Protein AF-A0A0K0MPW2-F1 (afdb_monomer)

Structure (mmCIF, N/CA/C/O backbone):
data_AF-A0A0K0MPW2-F1
#
_entry.id   AF-A0A0K0MPW2-F1
#
loop_
_atom_site.group_PDB
_atom_site.id
_atom_site.type_symbol
_atom_site.label_atom_id
_atom_site.label_alt_id
_atom_site.label_comp_id
_atom_site.label_asym_id
_atom_site.label_entity_id
_atom_site.label_seq_id
_atom_site.pdbx_PDB_ins_code
_atom_site.Cartn_x
_atom_site.Cartn_y
_atom_site.Cartn_z
_atom_site.occupancy
_atom_site.B_iso_or_equiv
_atom_site.auth_seq_id
_atom_site.auth_comp_id
_atom_site.auth_asym_id
_atom_site.auth_atom_id
_atom_site.pdbx_PDB_model_num
ATOM 1 N N . TRP A 1 1 ? 9.322 -10.899 -11.462 1.00 88.81 1 TRP A N 1
ATOM 2 C CA . TRP A 1 1 ? 9.462 -11.236 -10.031 1.00 88.81 1 TRP A CA 1
ATOM 3 C C . TRP A 1 1 ? 8.131 -11.032 -9.319 1.00 88.81 1 TRP A C 1
ATOM 5 O O . TRP A 1 1 ? 7.246 -10.376 -9.860 1.00 88.81 1 TRP A O 1
ATOM 15 N N . THR A 1 2 ? 7.967 -11.647 -8.148 1.00 90.25 2 THR A N 1
ATOM 16 C CA . THR A 1 2 ? 6.713 -11.678 -7.374 1.00 90.25 2 THR A CA 1
ATOM 17 C C . THR A 1 2 ? 6.985 -11.346 -5.903 1.00 90.25 2 THR A C 1
ATOM 19 O O . THR A 1 2 ? 8.113 -11.019 -5.525 1.00 90.25 2 THR A O 1
ATOM 22 N N . MET A 1 3 ? 5.959 -11.455 -5.056 1.00 88.19 3 MET A N 1
ATOM 23 C CA . MET A 1 3 ? 6.044 -11.143 -3.626 1.00 88.19 3 MET A CA 1
ATOM 24 C C . MET A 1 3 ? 7.083 -11.963 -2.853 1.00 88.19 3 MET A C 1
ATOM 26 O O . MET A 1 3 ? 7.586 -11.457 -1.858 1.00 88.19 3 MET A O 1
ATOM 30 N N . GLY A 1 4 ? 7.470 -13.155 -3.324 1.00 89.31 4 GLY A N 1
ATOM 31 C CA . GLY A 1 4 ? 8.493 -13.974 -2.661 1.00 89.31 4 GLY A CA 1
ATOM 32 C C . GLY A 1 4 ? 9.875 -13.313 -2.596 1.00 89.31 4 GLY A C 1
ATOM 33 O O . GLY A 1 4 ? 10.640 -13.588 -1.680 1.00 89.31 4 GLY A O 1
ATOM 34 N N . LEU A 1 5 ? 10.180 -12.401 -3.526 1.00 90.19 5 LEU A N 1
ATOM 35 C CA . LEU A 1 5 ? 11.386 -11.574 -3.453 1.00 90.19 5 LEU A CA 1
ATOM 36 C C . LEU A 1 5 ? 11.190 -10.380 -2.508 1.00 90.19 5 LEU A C 1
ATOM 38 O O . LEU A 1 5 ? 12.080 -10.043 -1.736 1.00 90.19 5 LEU A O 1
ATOM 42 N N . ASN A 1 6 ? 10.013 -9.750 -2.562 1.00 87.88 6 ASN A N 1
ATOM 43 C CA . ASN A 1 6 ? 9.714 -8.520 -1.822 1.00 87.88 6 ASN A CA 1
ATOM 44 C C . ASN A 1 6 ? 9.578 -8.752 -0.320 1.00 87.88 6 ASN A C 1
ATOM 46 O O . ASN A 1 6 ? 9.945 -7.893 0.472 1.00 87.88 6 ASN A O 1
ATOM 50 N N . GLN A 1 7 ? 9.008 -9.893 0.068 1.00 90.00 7 GLN A N 1
ATOM 51 C CA . GLN A 1 7 ? 8.773 -10.282 1.456 1.00 90.00 7 GLN A CA 1
ATOM 52 C C . GLN A 1 7 ? 10.047 -10.887 2.060 1.00 90.00 7 GLN A C 1
ATOM 54 O O . GLN A 1 7 ? 10.060 -12.010 2.554 1.00 90.00 7 GLN A O 1
ATOM 59 N N . SER A 1 8 ? 11.137 -10.127 1.985 1.00 90.31 8 SER A N 1
ATOM 60 C CA . SER A 1 8 ? 12.458 -10.472 2.498 1.00 90.31 8 SER A CA 1
ATOM 61 C C . SER A 1 8 ? 13.099 -9.233 3.108 1.00 90.31 8 SER A C 1
ATOM 63 O O . SER A 1 8 ? 12.844 -8.110 2.671 1.00 90.31 8 SER A O 1
ATOM 65 N N . THR A 1 9 ? 13.986 -9.432 4.081 1.00 91.31 9 THR A N 1
ATOM 66 C CA . THR A 1 9 ? 14.786 -8.354 4.683 1.00 91.31 9 THR A CA 1
ATOM 67 C C . THR A 1 9 ? 15.664 -7.625 3.663 1.00 91.31 9 THR A C 1
ATOM 69 O O . THR A 1 9 ? 15.997 -6.466 3.878 1.00 91.31 9 THR A O 1
ATOM 72 N N . HIS A 1 10 ? 15.972 -8.270 2.532 1.00 92.69 10 HIS A N 1
ATOM 73 C CA . HIS A 1 10 ? 16.771 -7.717 1.432 1.00 92.69 10 HIS A CA 1
ATOM 74 C C . HIS A 1 10 ? 15.958 -7.559 0.135 1.00 92.69 10 HIS A C 1
ATOM 76 O O . HIS A 1 10 ? 16.511 -7.595 -0.964 1.00 92.69 10 HIS A O 1
ATOM 82 N N . GLY A 1 11 ? 14.628 -7.433 0.229 1.00 92.25 11 GLY A N 1
ATOM 83 C CA . GLY A 1 11 ? 13.756 -7.414 -0.951 1.00 92.25 11 GLY A CA 1
ATOM 84 C C . GLY A 1 11 ? 14.087 -6.289 -1.938 1.00 92.25 11 GLY A C 1
ATOM 85 O O . GLY A 1 11 ? 14.142 -6.525 -3.145 1.00 92.25 11 GLY A O 1
ATOM 86 N N . SER A 1 12 ? 14.384 -5.087 -1.434 1.00 92.69 12 SER A N 1
ATOM 87 C CA . SER A 1 12 ? 14.790 -3.942 -2.261 1.00 92.69 12 SER A CA 1
ATOM 88 C C . SER A 1 12 ? 16.083 -4.216 -3.030 1.00 92.69 12 SER A C 1
ATOM 90 O O . SER A 1 12 ? 16.130 -3.996 -4.240 1.00 92.69 12 SER A O 1
ATOM 92 N N . ASP A 1 13 ? 17.102 -4.758 -2.359 1.00 94.44 13 ASP A N 1
ATOM 93 C CA . ASP A 1 13 ? 18.393 -5.078 -2.978 1.00 94.44 13 ASP A CA 1
ATOM 94 C C . ASP A 1 13 ? 18.239 -6.163 -4.046 1.00 94.44 13 ASP A C 1
ATOM 96 O O . ASP A 1 13 ? 18.798 -6.055 -5.137 1.00 94.44 13 ASP A O 1
ATOM 100 N N . GLY A 1 14 ? 17.409 -7.175 -3.771 1.00 94.44 14 GLY A N 1
ATOM 101 C CA . GLY A 1 14 ? 17.078 -8.227 -4.729 1.00 94.44 14 GLY A CA 1
ATOM 102 C C . GLY A 1 14 ? 16.404 -7.684 -5.991 1.00 94.44 14 GLY A C 1
ATOM 103 O O . GLY A 1 14 ? 16.777 -8.057 -7.104 1.00 94.44 14 GLY A O 1
ATOM 104 N N . VAL A 1 15 ? 15.444 -6.765 -5.847 1.00 93.81 15 VAL A N 1
ATOM 105 C CA . VAL A 1 15 ? 14.788 -6.111 -6.993 1.00 93.81 15 VAL A CA 1
ATOM 106 C C . VAL A 1 15 ? 15.784 -5.255 -7.780 1.00 93.81 15 VAL A C 1
ATOM 108 O O . VAL A 1 15 ? 15.813 -5.328 -9.011 1.00 93.81 15 VAL A O 1
ATOM 111 N N . CYS A 1 16 ? 16.636 -4.488 -7.095 1.00 94.50 16 CYS A N 1
ATOM 112 C CA . CYS A 1 16 ? 17.701 -3.710 -7.730 1.00 94.50 16 CYS A CA 1
ATOM 113 C C . CYS A 1 16 ? 18.664 -4.607 -8.517 1.00 94.50 16 CYS A C 1
ATOM 115 O O . CYS A 1 16 ? 18.984 -4.299 -9.663 1.00 94.50 16 CYS A O 1
ATOM 117 N N . ALA A 1 17 ? 19.067 -5.751 -7.960 1.00 94.75 17 ALA A N 1
ATOM 118 C CA . ALA A 1 17 ? 19.930 -6.711 -8.642 1.00 94.75 17 ALA A CA 1
ATOM 119 C C . ALA A 1 17 ? 19.283 -7.266 -9.923 1.00 94.75 17 ALA A C 1
ATOM 121 O O . ALA A 1 17 ? 19.932 -7.313 -10.968 1.00 94.75 17 ALA A O 1
ATOM 122 N N . ILE A 1 18 ? 17.992 -7.615 -9.888 1.00 94.00 18 ILE A N 1
ATOM 123 C CA . ILE A 1 18 ? 17.259 -8.063 -11.085 1.00 94.00 18 ILE A CA 1
ATOM 124 C C . ILE A 1 18 ? 17.197 -6.956 -12.141 1.00 94.00 18 ILE A C 1
ATOM 126 O O . ILE A 1 18 ? 17.395 -7.221 -13.329 1.00 94.00 18 ILE A O 1
ATOM 130 N N . ASN A 1 19 ? 16.938 -5.714 -11.732 1.00 93.69 19 ASN A N 1
ATOM 131 C CA . ASN A 1 19 ? 16.922 -4.580 -12.653 1.00 93.69 19 ASN A CA 1
ATOM 132 C C . ASN A 1 19 ? 18.305 -4.361 -13.286 1.00 93.69 19 ASN A C 1
ATOM 134 O O . ASN A 1 19 ? 18.397 -4.204 -14.502 1.00 93.69 19 ASN A O 1
ATOM 138 N N . ASN A 1 20 ? 19.376 -4.446 -12.493 1.00 94.88 20 ASN A N 1
ATOM 139 C CA . ASN A 1 20 ? 20.754 -4.328 -12.970 1.00 94.88 20 ASN A CA 1
ATOM 140 C C . ASN A 1 20 ? 21.107 -5.420 -13.986 1.00 94.88 20 ASN A C 1
ATOM 142 O O . ASN A 1 20 ? 21.715 -5.125 -15.011 1.00 94.88 20 ASN 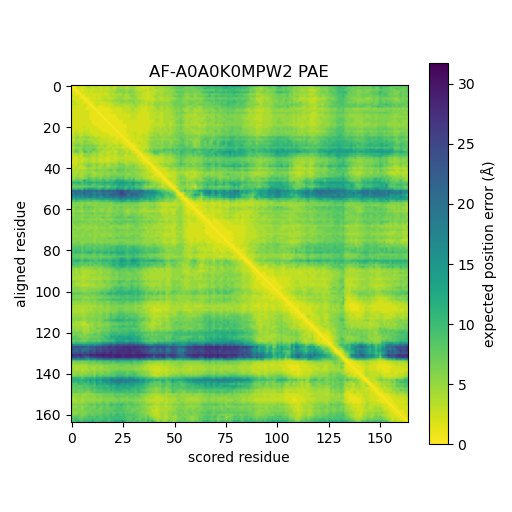A O 1
ATOM 146 N N . LEU A 1 21 ? 20.682 -6.666 -13.760 1.00 94.81 21 LEU A N 1
ATOM 147 C CA . LEU A 1 21 ? 20.885 -7.752 -14.724 1.00 94.81 21 LEU A CA 1
ATOM 148 C C . LEU A 1 21 ? 20.179 -7.473 -16.053 1.00 94.81 21 LEU A C 1
ATOM 150 O O . LEU A 1 21 ? 20.777 -7.653 -17.113 1.00 94.81 21 LEU A O 1
ATOM 154 N N . ASN A 1 22 ? 18.934 -6.993 -16.016 1.00 93.75 22 ASN A N 1
ATOM 155 C CA . ASN A 1 22 ? 18.196 -6.626 -17.228 1.00 93.75 22 ASN A CA 1
ATOM 156 C C . ASN A 1 22 ? 18.844 -5.445 -17.968 1.00 93.75 22 ASN A C 1
ATOM 158 O O . ASN A 1 22 ? 18.865 -5.441 -19.198 1.00 93.75 22 ASN A O 1
ATOM 162 N N . LEU A 1 23 ? 19.413 -4.480 -17.238 1.00 94.31 23 LEU A N 1
ATOM 163 C CA . LEU A 1 23 ? 20.178 -3.371 -17.813 1.00 94.31 23 LEU A CA 1
ATOM 164 C C . LEU A 1 23 ? 21.457 -3.865 -18.502 1.00 94.31 23 LEU A C 1
ATOM 166 O O . LEU A 1 23 ? 21.666 -3.568 -19.675 1.00 94.31 23 LEU A O 1
ATOM 170 N N . ILE A 1 24 ? 22.278 -4.658 -17.807 1.00 96.00 24 ILE A N 1
ATOM 171 C CA . ILE A 1 24 ? 23.563 -5.170 -18.320 1.00 96.00 24 ILE A CA 1
ATOM 172 C C . ILE A 1 24 ? 23.359 -6.069 -19.542 1.00 96.00 24 ILE A C 1
ATOM 174 O O . ILE A 1 24 ? 24.133 -6.022 -20.493 1.00 96.00 24 ILE A O 1
ATOM 178 N N . THR A 1 25 ? 22.298 -6.874 -19.540 1.00 94.75 25 THR A N 1
ATOM 179 C CA . THR A 1 25 ? 21.973 -7.773 -20.658 1.00 94.75 25 THR A CA 1
ATOM 180 C C . THR A 1 25 ? 21.227 -7.078 -21.801 1.00 94.75 25 THR A C 1
ATOM 182 O O . THR A 1 25 ? 20.944 -7.708 -22.818 1.00 94.75 25 THR A O 1
ATOM 185 N N . GLY A 1 26 ? 20.909 -5.783 -21.673 1.00 93.62 26 GLY A N 1
ATOM 186 C CA . GLY A 1 26 ? 20.204 -5.021 -22.706 1.00 93.62 26 GLY A CA 1
ATOM 187 C C . GLY A 1 26 ? 18.776 -5.517 -22.956 1.00 93.62 26 GLY A C 1
ATOM 188 O O . GLY A 1 26 ? 18.277 -5.426 -24.082 1.00 93.62 26 GLY A O 1
ATOM 189 N N . ASN A 1 27 ? 18.132 -6.059 -21.922 1.00 92.44 27 ASN A N 1
ATOM 190 C CA . ASN A 1 27 ? 16.787 -6.634 -21.949 1.00 92.44 27 ASN A CA 1
ATOM 191 C C . ASN A 1 27 ? 15.705 -5.636 -21.506 1.00 92.44 27 ASN A C 1
ATOM 193 O O . ASN A 1 27 ? 14.629 -6.049 -21.096 1.00 92.44 27 ASN A O 1
ATOM 197 N N . ILE A 1 28 ? 15.969 -4.328 -21.569 1.00 93.25 28 ILE A N 1
ATOM 198 C CA . ILE A 1 28 ? 14.994 -3.271 -21.260 1.00 93.25 28 ILE A CA 1
ATOM 199 C C . ILE A 1 28 ? 14.584 -2.549 -22.546 1.00 93.25 28 ILE A C 1
ATOM 201 O O . ILE A 1 28 ? 15.422 -2.276 -23.404 1.00 93.25 28 ILE A O 1
ATOM 205 N N . GLY A 1 29 ? 13.291 -2.229 -22.669 1.00 89.69 29 GLY A N 1
ATOM 206 C CA . 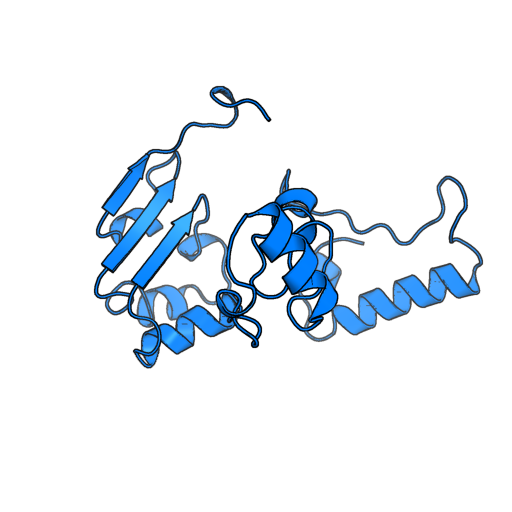GLY A 1 29 ? 12.745 -1.454 -23.791 1.00 89.69 29 GLY A CA 1
ATOM 207 C C . GLY A 1 29 ? 12.486 -2.268 -25.061 1.00 89.69 29 GLY A C 1
ATOM 208 O O . GLY A 1 29 ? 12.303 -1.690 -26.129 1.00 89.69 29 GLY A O 1
ATOM 209 N N . LYS A 1 30 ? 12.470 -3.602 -24.964 1.00 92.62 30 LYS A N 1
ATOM 210 C CA . LYS A 1 30 ? 12.196 -4.513 -26.084 1.00 92.62 30 LYS A CA 1
ATOM 211 C C . LYS A 1 30 ? 10.920 -5.315 -25.807 1.00 92.62 30 LYS A C 1
ATOM 213 O O . LYS A 1 30 ? 10.675 -5.663 -24.652 1.00 92.62 30 LYS A O 1
ATOM 218 N N . PRO A 1 31 ? 10.114 -5.659 -26.827 1.00 91.50 31 PRO A N 1
ATOM 219 C CA . PRO A 1 31 ? 8.978 -6.560 -26.646 1.00 91.50 31 PRO A CA 1
ATOM 220 C C . PRO A 1 31 ? 9.410 -7.876 -25.985 1.00 91.50 31 PRO A C 1
ATOM 222 O O . PRO A 1 31 ? 10.362 -8.513 -26.429 1.00 91.50 31 PRO A O 1
ATOM 225 N N . GLY A 1 32 ? 8.741 -8.256 -24.895 1.00 88.00 32 GLY A N 1
ATOM 226 C CA . GLY A 1 32 ? 9.079 -9.448 -24.106 1.00 88.00 32 GLY A CA 1
ATOM 227 C C . GLY A 1 32 ? 10.289 -9.303 -23.169 1.00 88.00 32 GLY A C 1
ATOM 228 O O . GLY A 1 32 ? 10.550 -10.218 -22.393 1.00 88.00 32 GLY A O 1
ATOM 229 N N . GLY A 1 33 ? 10.999 -8.170 -23.195 1.00 88.25 33 GLY A N 1
ATOM 230 C CA . GLY A 1 33 ? 12.156 -7.891 -22.343 1.00 88.25 33 GLY A CA 1
ATOM 231 C C . GLY A 1 33 ? 11.879 -6.760 -21.356 1.00 88.25 33 GLY A C 1
ATOM 232 O O . GLY A 1 33 ? 11.818 -5.591 -21.744 1.00 88.25 33 GLY A O 1
ATOM 233 N N . SER A 1 34 ? 11.724 -7.110 -20.076 1.00 87.38 34 SER A N 1
ATOM 234 C CA . SER A 1 34 ? 11.791 -6.170 -18.955 1.00 87.38 34 SER A CA 1
ATOM 235 C C . SER A 1 34 ? 11.813 -6.908 -17.612 1.00 87.38 34 SER A C 1
ATOM 237 O O . SER A 1 34 ? 11.382 -8.058 -17.494 1.00 87.38 34 SER A O 1
ATOM 239 N N . SER A 1 35 ? 12.228 -6.203 -16.561 1.00 88.62 35 SER A N 1
ATOM 240 C CA . SER A 1 35 ? 11.960 -6.613 -15.185 1.00 88.62 35 SER A CA 1
ATOM 241 C C . SER A 1 35 ? 10.489 -6.347 -14.858 1.00 88.62 35 SER A C 1
ATOM 243 O O . SER A 1 35 ? 10.095 -5.221 -14.558 1.00 88.62 35 SER A O 1
ATOM 245 N N . LEU A 1 36 ? 9.656 -7.386 -14.937 1.00 88.44 36 LEU A N 1
ATOM 246 C CA . LEU A 1 36 ? 8.230 -7.281 -14.633 1.00 88.44 36 LEU A CA 1
ATOM 247 C C . LEU A 1 36 ? 7.940 -7.699 -13.188 1.00 88.44 36 LEU A C 1
ATOM 249 O O . LEU A 1 36 ? 8.264 -8.818 -12.781 1.00 88.44 36 LEU A O 1
ATOM 253 N N . SER A 1 37 ? 7.283 -6.821 -12.431 1.00 88.75 37 SER A N 1
ATOM 254 C CA . SER A 1 37 ? 6.697 -7.150 -11.130 1.00 88.75 37 SER A CA 1
ATOM 255 C C . SER A 1 37 ? 5.257 -7.611 -11.322 1.00 88.75 37 SER A C 1
ATOM 257 O O . SER A 1 37 ? 4.430 -6.844 -11.807 1.00 88.75 37 SER A O 1
ATOM 259 N N . ILE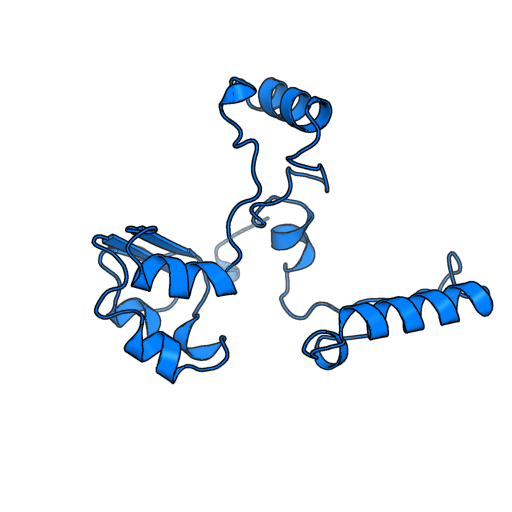 A 1 38 ? 4.948 -8.852 -10.947 1.00 87.00 38 ILE A N 1
ATOM 260 C CA . ILE A 1 38 ? 3.573 -9.360 -10.982 1.00 87.00 38 ILE A CA 1
ATOM 261 C C . ILE A 1 38 ? 2.949 -9.096 -9.612 1.00 87.00 38 ILE A C 1
ATOM 263 O O . ILE A 1 38 ? 3.343 -9.699 -8.608 1.00 87.00 38 ILE A O 1
ATOM 267 N N . THR A 1 39 ? 2.001 -8.163 -9.568 1.00 83.00 39 THR A N 1
ATOM 268 C CA . THR A 1 39 ? 1.263 -7.809 -8.352 1.00 83.00 39 THR A CA 1
ATOM 269 C C . THR A 1 39 ? 0.125 -8.793 -8.094 1.00 83.00 39 THR A C 1
ATOM 271 O O . THR A 1 39 ? -0.517 -9.246 -9.033 1.00 83.00 39 THR A O 1
ATOM 274 N N . GLY A 1 40 ? -0.131 -9.114 -6.821 1.00 85.38 40 GLY A N 1
ATOM 275 C CA . GLY A 1 40 ? -1.139 -10.114 -6.446 1.00 85.38 40 GLY A CA 1
ATOM 276 C C . GLY A 1 40 ? -2.584 -9.612 -6.506 1.00 85.38 40 GLY A C 1
ATOM 277 O O . GLY A 1 40 ? -3.412 -10.211 -7.180 1.00 85.38 40 GLY A O 1
ATOM 278 N N . GLN A 1 41 ? -2.901 -8.527 -5.791 1.00 86.81 41 GLN A N 1
ATOM 279 C CA . GLN A 1 41 ? -4.273 -8.005 -5.732 1.00 86.81 41 GLN A CA 1
ATOM 280 C C . GLN A 1 41 ? -4.675 -7.361 -7.062 1.00 86.81 41 GLN A C 1
ATOM 282 O O . GLN A 1 41 ? -3.869 -6.651 -7.669 1.00 86.81 41 GLN A O 1
ATOM 287 N N . CYS A 1 42 ? -5.932 -7.564 -7.466 1.00 85.75 42 CYS A N 1
ATOM 288 C CA . CYS A 1 42 ? -6.464 -7.156 -8.771 1.00 85.75 42 CYS A CA 1
ATOM 289 C C . CYS A 1 42 ? -6.251 -5.669 -9.088 1.00 85.75 42 CYS A C 1
ATOM 291 O O . CYS A 1 42 ? -5.935 -5.335 -10.223 1.00 85.75 42 CYS A O 1
ATOM 293 N N . ASN A 1 43 ? -6.349 -4.792 -8.083 1.00 86.44 43 ASN A N 1
ATOM 294 C CA . ASN A 1 43 ? -6.148 -3.354 -8.247 1.00 86.44 43 ASN A CA 1
ATOM 295 C C . ASN A 1 43 ? -4.997 -2.797 -7.387 1.00 86.44 43 ASN A C 1
ATOM 297 O O . ASN A 1 43 ? -5.018 -1.637 -6.980 1.00 86.44 43 ASN A O 1
ATOM 301 N N . ALA A 1 44 ? -3.977 -3.610 -7.077 1.00 81.12 44 ALA A N 1
ATOM 302 C CA . ALA A 1 44 ? -2.813 -3.151 -6.305 1.00 81.12 44 ALA A CA 1
ATOM 303 C C . ALA A 1 44 ? -2.092 -1.962 -6.964 1.00 81.12 44 ALA A C 1
ATOM 305 O O . ALA A 1 44 ? -1.567 -1.091 -6.274 1.00 81.12 44 ALA A O 1
ATOM 306 N N . MET A 1 45 ? -2.029 -1.945 -8.298 1.00 80.44 45 MET A N 1
ATOM 307 C CA . MET A 1 45 ? -1.414 -0.857 -9.060 1.00 80.44 45 MET A CA 1
ATOM 308 C C . MET A 1 45 ? -2.250 0.422 -8.976 1.00 80.44 45 MET A C 1
ATOM 310 O O . MET A 1 45 ? -1.720 1.446 -8.542 1.00 80.44 45 MET A O 1
ATOM 314 N N . GLY A 1 46 ? -3.548 0.348 -9.288 1.00 79.81 46 GLY A N 1
ATOM 315 C CA . GLY A 1 46 ? -4.422 1.518 -9.282 1.00 79.81 46 GLY A CA 1
ATOM 316 C C . GLY A 1 46 ? -4.529 2.143 -7.892 1.00 79.81 46 GLY A C 1
ATOM 317 O O . GLY A 1 46 ? -4.235 3.321 -7.704 1.00 79.81 46 GLY A O 1
ATOM 318 N N . THR A 1 47 ? -4.834 1.331 -6.879 1.00 75.56 47 THR A N 1
ATOM 319 C CA . THR A 1 47 ? -4.988 1.804 -5.491 1.00 75.56 47 THR A CA 1
ATOM 320 C C . THR A 1 47 ? -3.695 2.365 -4.893 1.00 75.56 47 THR A C 1
ATOM 322 O O . THR A 1 47 ? -3.676 3.485 -4.378 1.00 75.56 47 THR A O 1
ATOM 325 N N . ALA A 1 48 ? -2.589 1.616 -4.951 1.00 65.75 48 ALA A N 1
ATOM 326 C CA . ALA A 1 48 ? -1.383 1.989 -4.217 1.00 65.75 48 ALA A CA 1
ATOM 327 C C . ALA A 1 48 ? -0.481 2.980 -4.969 1.00 65.75 48 ALA A C 1
ATOM 329 O O . ALA A 1 48 ? 0.385 3.609 -4.353 1.00 65.75 48 ALA A O 1
ATOM 330 N N . ARG A 1 49 ? -0.613 3.090 -6.295 1.00 67.12 49 ARG A N 1
ATOM 331 C CA . ARG A 1 49 ? 0.323 3.877 -7.109 1.00 67.12 49 ARG A CA 1
ATOM 332 C C . ARG A 1 49 ? -0.331 4.985 -7.926 1.00 67.12 49 ARG A C 1
ATOM 334 O O . ARG A 1 49 ? 0.291 6.034 -8.072 1.00 67.12 49 ARG A O 1
ATOM 341 N N . GLU A 1 50 ? -1.553 4.790 -8.411 1.00 72.19 50 GLU A N 1
ATOM 342 C CA . GLU A 1 50 ? -2.165 5.715 -9.375 1.00 72.19 50 GLU A CA 1
ATOM 343 C C . GLU A 1 50 ? -3.181 6.668 -8.730 1.00 72.19 50 GLU A C 1
ATOM 345 O O . GLU A 1 50 ? -3.131 7.865 -9.010 1.00 72.19 50 GLU A O 1
ATOM 350 N N . VAL A 1 51 ? -4.041 6.178 -7.827 1.00 65.31 51 VAL A N 1
ATOM 351 C CA . VAL A 1 51 ? -5.239 6.903 -7.340 1.00 65.31 51 VAL A CA 1
ATOM 352 C C . VAL A 1 51 ? -5.144 7.338 -5.862 1.00 65.31 51 VAL A C 1
ATOM 354 O O . VAL A 1 51 ? -6.080 7.902 -5.318 1.00 65.31 51 VAL A O 1
ATOM 357 N N . VAL A 1 52 ? -3.978 7.180 -5.222 1.00 62.84 52 VAL A N 1
ATOM 358 C CA . VAL A 1 52 ? -3.682 7.662 -3.848 1.00 62.84 52 VAL A CA 1
ATOM 359 C C . VAL A 1 52 ? -4.434 6.937 -2.740 1.00 62.84 52 VAL A C 1
ATOM 361 O O . VAL A 1 52 ? -5.333 7.467 -2.099 1.00 62.84 52 VAL A O 1
ATOM 364 N N . ILE A 1 53 ? -3.971 5.731 -2.419 1.00 58.06 53 ILE A N 1
ATOM 365 C CA . ILE A 1 53 ? -4.205 5.124 -1.095 1.00 58.06 53 ILE A CA 1
ATOM 366 C C . ILE A 1 53 ? -2.901 5.058 -0.276 1.00 58.06 53 ILE A C 1
ATOM 368 O O . ILE A 1 53 ? -2.889 4.701 0.899 1.00 58.06 53 ILE A O 1
ATOM 372 N N . VAL A 1 54 ? -1.767 5.457 -0.860 1.00 59.59 54 VAL A N 1
ATOM 373 C CA . VAL A 1 54 ? -0.487 5.512 -0.145 1.00 59.59 54 VAL A CA 1
ATOM 374 C C . VAL A 1 54 ? -0.233 6.935 0.331 1.00 59.59 54 VAL A C 1
ATOM 376 O O . VAL A 1 54 ? -0.007 7.824 -0.485 1.00 59.59 54 VAL A O 1
ATOM 379 N N . PHE A 1 55 ? -0.161 7.113 1.654 1.00 62.41 55 PHE A N 1
ATOM 380 C CA . PHE A 1 55 ? 0.059 8.368 2.400 1.00 62.41 55 PHE A CA 1
ATOM 381 C C . PHE A 1 55 ? 1.351 9.155 2.072 1.00 62.41 55 PHE A C 1
ATOM 383 O O . PHE A 1 55 ? 1.782 10.020 2.832 1.00 62.41 55 PHE A O 1
A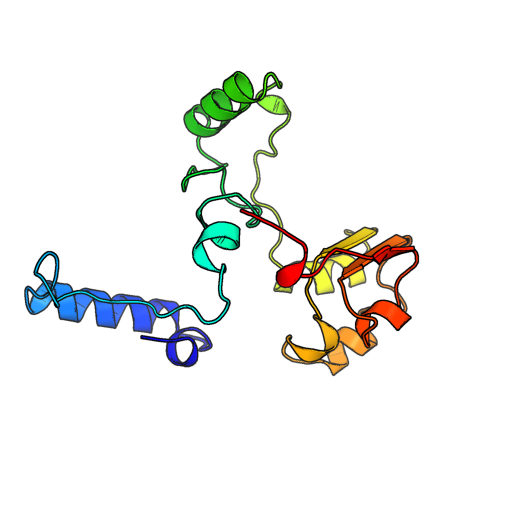TOM 390 N N . ARG A 1 56 ? 2.035 8.819 0.978 1.00 68.06 56 ARG A N 1
ATOM 391 C CA . ARG A 1 56 ? 3.320 9.393 0.558 1.00 68.06 56 ARG A CA 1
ATOM 392 C C . ARG A 1 56 ? 3.256 10.065 -0.808 1.00 68.06 56 ARG A C 1
ATOM 394 O O . ARG A 1 56 ? 4.245 10.673 -1.212 1.00 68.06 56 ARG A O 1
ATOM 401 N N . ARG A 1 57 ? 2.160 9.888 -1.5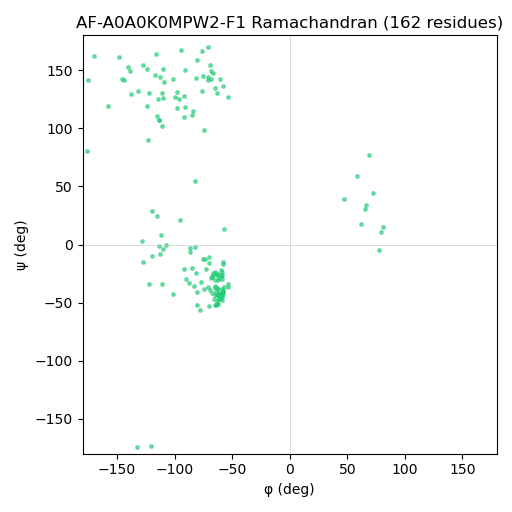49 1.00 76.38 57 ARG A N 1
ATOM 402 C CA . ARG A 1 57 ? 2.057 10.298 -2.951 1.00 76.38 57 ARG A CA 1
ATOM 403 C C . ARG A 1 57 ? 0.706 10.919 -3.246 1.00 76.38 57 ARG A C 1
ATOM 405 O O . ARG A 1 57 ? -0.292 10.545 -2.647 1.00 76.38 57 ARG A O 1
ATOM 412 N N . LEU A 1 58 ? 0.723 11.836 -4.196 1.00 83.75 58 LEU A N 1
ATOM 413 C CA . LEU A 1 58 ? -0.448 12.418 -4.833 1.00 83.75 58 LEU A CA 1
ATOM 414 C C . LEU A 1 58 ? -0.773 11.641 -6.127 1.00 83.75 58 LEU A C 1
ATOM 416 O O . LEU A 1 58 ? 0.049 10.820 -6.562 1.00 83.75 58 LEU A O 1
ATOM 420 N N . PRO A 1 59 ? -1.957 11.843 -6.741 1.00 85.62 59 PRO A N 1
ATOM 421 C CA . PRO A 1 59 ? -2.395 11.005 -7.853 1.00 85.62 59 PRO A CA 1
ATOM 422 C C . PRO A 1 59 ? -1.433 11.090 -9.035 1.00 85.62 59 PRO A C 1
ATOM 424 O O . PRO A 1 59 ? -0.880 12.154 -9.330 1.00 85.62 59 PRO A O 1
ATOM 427 N N . GLY A 1 60 ? -1.224 9.960 -9.710 1.00 84.56 60 GLY A N 1
ATOM 428 C CA . GLY A 1 60 ? -0.318 9.868 -10.856 1.00 84.56 60 GLY A CA 1
ATOM 429 C C . GLY A 1 60 ? 1.166 9.938 -10.489 1.00 84.56 60 GLY A C 1
ATOM 430 O O . GLY A 1 60 ? 1.922 10.635 -11.155 1.00 84.56 60 GLY A O 1
ATOM 431 N N . TYR A 1 61 ? 1.593 9.215 -9.447 1.00 83.44 61 TYR A N 1
ATOM 432 C CA . TYR A 1 61 ? 3.002 9.130 -9.015 1.00 83.44 61 TYR A CA 1
ATOM 433 C C . TYR A 1 61 ? 3.638 10.457 -8.565 1.00 83.44 61 TYR A C 1
ATOM 435 O O . TYR A 1 61 ? 4.861 10.544 -8.444 1.00 83.44 61 TYR A O 1
ATOM 443 N N . ARG A 1 62 ? 2.823 11.465 -8.256 1.00 86.25 62 ARG A N 1
ATOM 444 C CA . ARG A 1 62 ? 3.279 12.761 -7.752 1.00 86.25 62 ARG A CA 1
ATOM 445 C C . ARG A 1 62 ? 3.797 12.654 -6.320 1.00 86.25 62 ARG A C 1
ATOM 447 O O . ARG A 1 62 ? 3.276 11.880 -5.509 1.00 86.25 62 ARG A O 1
ATOM 454 N N . ALA A 1 63 ? 4.833 13.416 -5.993 1.00 84.75 63 ALA A N 1
ATOM 455 C CA . ALA A 1 63 ? 5.455 13.376 -4.677 1.00 84.75 63 ALA A CA 1
ATOM 456 C C . ALA A 1 63 ? 4.816 14.416 -3.755 1.00 84.75 63 ALA A C 1
ATOM 458 O O . ALA A 1 63 ? 4.791 15.596 -4.076 1.00 84.75 63 ALA A O 1
ATOM 459 N N . LEU A 1 64 ? 4.370 13.993 -2.568 1.00 84.31 64 LEU A N 1
ATOM 460 C CA . LEU A 1 64 ? 3.793 14.916 -1.585 1.00 84.31 64 LEU A CA 1
ATOM 461 C C . LEU A 1 64 ? 4.800 15.982 -1.126 1.00 84.31 64 LEU A C 1
ATOM 463 O O . LEU A 1 64 ? 4.405 17.081 -0.776 1.00 84.31 64 LEU A O 1
ATOM 467 N N . GLU A 1 65 ? 6.097 15.673 -1.139 1.00 85.75 65 GLU A N 1
ATOM 468 C CA . GLU A 1 65 ? 7.177 16.590 -0.740 1.00 85.75 65 GLU A CA 1
ATOM 469 C C . GLU A 1 65 ? 7.432 17.699 -1.770 1.00 85.75 65 GLU A C 1
ATOM 471 O O . GLU A 1 65 ? 7.999 18.732 -1.422 1.00 85.75 65 GLU A O 1
ATOM 476 N N . ASN A 1 66 ? 7.018 17.498 -3.023 1.00 88.00 66 ASN A N 1
ATOM 477 C CA . ASN A 1 66 ? 7.215 18.461 -4.094 1.00 88.00 66 ASN A CA 1
ATOM 478 C C . ASN A 1 66 ? 6.095 19.506 -4.063 1.00 88.00 66 ASN A C 1
ATOM 480 O O . ASN A 1 66 ? 4.933 19.194 -4.312 1.00 88.00 66 ASN A O 1
ATOM 484 N N . GLU A 1 67 ? 6.454 20.756 -3.778 1.00 88.75 67 GLU A N 1
ATOM 485 C CA . GLU A 1 67 ? 5.505 21.867 -3.701 1.00 88.75 67 GLU A CA 1
ATOM 486 C C . GLU A 1 67 ? 4.726 22.052 -5.005 1.00 88.75 67 GLU A C 1
ATOM 488 O O . GLU A 1 67 ? 3.509 22.183 -4.964 1.00 88.75 67 GLU A O 1
ATOM 493 N N . LYS A 1 68 ? 5.395 21.939 -6.160 1.00 91.12 68 LYS A N 1
ATOM 494 C CA . LYS A 1 68 ? 4.740 22.049 -7.469 1.00 91.12 68 LYS A CA 1
ATOM 495 C C . LYS A 1 68 ? 3.635 21.004 -7.639 1.00 91.12 68 LYS A C 1
ATOM 497 O O . LYS A 1 68 ? 2.540 21.331 -8.086 1.00 91.12 68 LYS A O 1
ATOM 502 N N . ASP A 1 69 ? 3.918 19.760 -7.256 1.00 90.06 69 ASP A N 1
ATOM 503 C CA . ASP A 1 69 ? 2.952 18.665 -7.349 1.00 90.06 69 ASP A CA 1
ATOM 504 C C . ASP A 1 69 ? 1.753 18.901 -6.419 1.00 90.06 69 ASP A C 1
ATOM 506 O O . ASP A 1 69 ? 0.620 18.591 -6.789 1.00 90.06 69 ASP A O 1
ATOM 510 N N . ARG A 1 70 ? 1.988 19.461 -5.221 1.00 89.75 70 ARG A N 1
ATOM 511 C CA . ARG A 1 70 ? 0.915 19.849 -4.295 1.00 89.75 70 ARG A CA 1
ATOM 512 C C . ARG A 1 70 ? 0.067 20.978 -4.871 1.00 89.75 70 ARG A C 1
ATOM 514 O O . ARG A 1 70 ? -1.152 20.862 -4.840 1.00 89.75 70 ARG A O 1
ATOM 521 N N . SER A 1 71 ? 0.685 22.026 -5.417 1.00 90.38 71 SER A N 1
ATOM 522 C CA . SER A 1 71 ? -0.024 23.172 -5.998 1.00 90.38 71 SER A CA 1
ATOM 523 C C . SER A 1 71 ? -0.919 22.765 -7.168 1.00 90.38 71 SER A C 1
ATOM 525 O O . SER A 1 71 ? -2.073 23.175 -7.204 1.00 90.38 71 SER A O 1
ATOM 527 N N . GLU A 1 72 ? -0.435 21.909 -8.076 1.00 91.81 72 GLU A N 1
ATOM 528 C CA . GLU A 1 72 ? -1.236 21.406 -9.205 1.00 91.81 72 GLU A CA 1
ATOM 529 C C . GLU A 1 72 ? -2.506 20.679 -8.733 1.00 91.81 72 GLU A C 1
ATOM 531 O O . GLU A 1 72 ? -3.589 20.874 -9.287 1.00 91.81 72 GLU A O 1
ATOM 536 N N . ILE A 1 73 ? -2.389 19.831 -7.704 1.00 90.56 73 ILE A N 1
ATOM 537 C CA . ILE A 1 73 ? -3.539 19.094 -7.165 1.00 90.56 73 ILE A CA 1
ATOM 538 C C . ILE A 1 73 ? -4.446 20.008 -6.338 1.00 90.56 73 ILE A C 1
ATOM 540 O O . ILE A 1 73 ? -5.664 19.872 -6.421 1.00 90.56 73 ILE A O 1
ATOM 544 N N . ALA A 1 74 ? -3.876 20.939 -5.571 1.00 91.44 74 ALA A N 1
ATOM 545 C CA . ALA A 1 74 ? -4.627 21.916 -4.791 1.00 91.44 74 ALA A CA 1
ATOM 546 C C . ALA A 1 74 ? -5.521 22.772 -5.699 1.00 91.44 74 ALA A C 1
ATOM 548 O O . ALA A 1 74 ? -6.722 22.879 -5.458 1.00 91.44 74 ALA A O 1
ATOM 549 N N . GLU A 1 75 ? -4.958 23.282 -6.797 1.00 93.38 75 GLU A N 1
ATOM 550 C CA . GLU A 1 75 ? -5.690 24.033 -7.817 1.00 93.38 75 GLU A CA 1
ATOM 551 C C . GLU A 1 75 ? -6.787 23.176 -8.462 1.00 93.38 75 GLU A C 1
ATOM 553 O O . GLU A 1 75 ? -7.937 23.606 -8.547 1.00 93.38 75 GLU A O 1
ATOM 558 N N . PHE A 1 76 ? -6.468 21.937 -8.852 1.00 92.06 76 PHE A N 1
ATOM 559 C CA . PHE A 1 76 ? -7.438 21.030 -9.469 1.00 92.06 76 PHE A CA 1
ATOM 560 C C . PHE A 1 76 ? -8.605 20.661 -8.533 1.00 92.06 76 PHE A C 1
ATOM 562 O O . PHE A 1 76 ? -9.742 20.539 -8.987 1.00 92.06 76 PHE A O 1
ATOM 569 N N . TRP A 1 77 ? -8.347 20.480 -7.234 1.00 91.12 77 TRP A N 1
ATOM 570 C CA . TRP A 1 77 ? -9.371 20.170 -6.227 1.00 91.12 77 TRP A CA 1
ATOM 571 C C . TRP A 1 77 ? -10.045 21.411 -5.628 1.00 91.12 77 TRP A C 1
ATOM 573 O O . TRP A 1 77 ? -11.016 21.265 -4.886 1.00 91.12 77 TRP A O 1
ATOM 583 N N . GLY A 1 78 ? -9.571 22.617 -5.952 1.00 93.19 78 GLY A N 1
ATOM 584 C CA . GLY A 1 78 ? -10.099 23.869 -5.409 1.00 93.19 78 GLY A CA 1
ATOM 585 C C . GLY A 1 78 ? -9.863 24.023 -3.904 1.00 93.19 78 GLY A C 1
ATOM 586 O O . GLY A 1 78 ? -10.717 24.567 -3.204 1.00 93.19 78 GLY A O 1
ATOM 587 N N . ILE A 1 79 ? -8.737 23.514 -3.400 1.00 92.50 79 ILE A N 1
ATOM 588 C CA . ILE A 1 79 ? -8.339 23.596 -1.989 1.00 92.50 79 ILE A CA 1
ATOM 589 C C . ILE A 1 79 ? -7.054 24.408 -1.832 1.00 92.50 79 ILE A C 1
ATOM 591 O O . ILE A 1 79 ? -6.319 24.624 -2.792 1.00 92.50 79 ILE A O 1
ATOM 595 N N . ASP A 1 80 ? -6.773 24.841 -0.605 1.00 90.69 80 ASP A N 1
ATOM 596 C CA . ASP A 1 80 ? -5.491 25.460 -0.276 1.00 90.69 80 ASP A CA 1
ATOM 597 C C . ASP A 1 80 ? -4.359 24.420 -0.341 1.00 90.69 80 ASP A C 1
ATOM 599 O O . ASP A 1 80 ? -4.538 23.269 0.064 1.00 90.69 80 ASP A O 1
ATOM 603 N N . VAL A 1 81 ? -3.184 24.820 -0.829 1.00 87.31 81 VAL A N 1
ATOM 604 C CA . VAL A 1 81 ? -1.990 23.966 -0.847 1.00 87.31 81 VAL A CA 1
ATOM 605 C C . VAL A 1 81 ? -1.553 23.582 0.569 1.00 87.31 81 VAL A C 1
ATOM 607 O O . VAL A 1 81 ? -1.085 22.460 0.775 1.00 87.31 81 VAL A O 1
ATOM 610 N N . ASP A 1 82 ? -1.800 24.458 1.545 1.00 86.69 82 ASP A N 1
ATOM 611 C CA . ASP A 1 82 ? -1.483 24.247 2.961 1.00 86.69 82 ASP A CA 1
ATOM 612 C C . ASP A 1 82 ? -2.383 23.185 3.617 1.00 86.69 82 ASP A C 1
ATOM 614 O O . ASP A 1 82 ? -2.111 22.721 4.726 1.00 86.69 82 ASP A O 1
ATOM 618 N N . TYR A 1 83 ? -3.449 22.747 2.932 1.00 86.94 83 TYR A N 1
ATOM 619 C CA . TYR A 1 83 ? -4.251 21.601 3.365 1.00 86.94 83 TYR A CA 1
ATOM 620 C C . TYR A 1 83 ? -3.448 20.293 3.332 1.00 86.94 83 TYR A C 1
ATOM 622 O O . TYR A 1 83 ? -3.708 19.370 4.110 1.00 86.94 83 TYR A O 1
ATOM 630 N N . PHE A 1 84 ? -2.480 20.184 2.420 1.00 85.44 84 PHE A N 1
ATOM 631 C CA . PHE A 1 84 ? -1.676 18.980 2.303 1.00 85.44 84 PHE A CA 1
ATOM 632 C C . PHE A 1 84 ? -0.633 18.902 3.420 1.00 85.44 84 PHE A C 1
ATOM 634 O O . PHE A 1 84 ? 0.127 19.848 3.626 1.00 85.44 84 PHE A O 1
ATOM 641 N N . PRO A 1 85 ? -0.505 17.751 4.104 1.00 82.75 85 PRO A N 1
ATOM 642 C CA . PRO A 1 85 ? 0.556 17.582 5.079 1.00 82.75 85 PRO A CA 1
ATOM 643 C C . PRO A 1 85 ? 1.921 17.612 4.385 1.00 82.75 85 PRO A C 1
ATOM 645 O O . PRO A 1 85 ? 2.144 16.935 3.383 1.00 82.75 85 PRO A O 1
ATOM 648 N N . GLU A 1 86 ? 2.870 18.350 4.959 1.00 76.12 86 GLU A N 1
ATOM 649 C CA . GLU A 1 86 ? 4.246 18.413 4.445 1.00 76.12 86 GLU A CA 1
ATOM 650 C C . GLU A 1 86 ? 4.987 17.077 4.595 1.00 76.12 86 GLU A C 1
ATOM 652 O O . GLU A 1 86 ? 5.905 16.759 3.837 1.00 76.12 86 GLU A O 1
ATOM 657 N N . LYS A 1 87 ? 4.598 16.286 5.602 1.00 79.25 87 LYS A N 1
ATOM 658 C CA . LYS A 1 87 ? 5.225 15.008 5.931 1.00 79.25 87 LYS A CA 1
ATO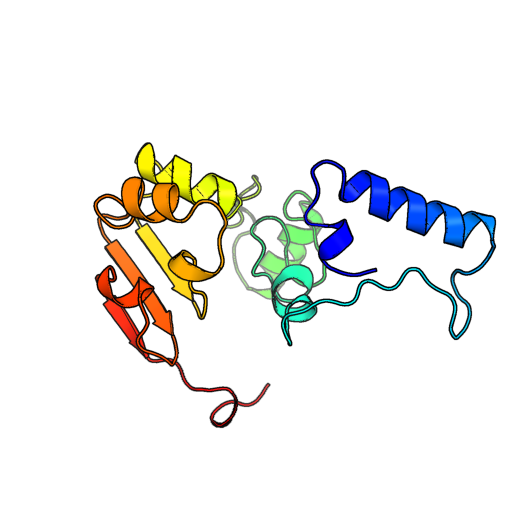M 659 C C . LYS A 1 87 ? 4.399 13.841 5.419 1.00 79.25 87 LYS A C 1
ATOM 661 O O . LYS A 1 87 ? 3.175 13.810 5.507 1.00 79.25 87 LYS A O 1
ATOM 666 N N . ARG A 1 88 ? 5.121 12.823 4.961 1.00 80.50 88 ARG A N 1
ATOM 667 C CA . ARG A 1 88 ? 4.579 11.507 4.623 1.00 80.50 88 ARG A CA 1
ATOM 668 C C . ARG A 1 88 ? 3.874 10.892 5.831 1.00 80.50 88 ARG A C 1
ATOM 670 O O . ARG A 1 88 ? 4.429 10.888 6.928 1.00 80.50 88 ARG A O 1
ATOM 677 N N . GLY A 1 89 ? 2.702 10.307 5.602 1.00 81.88 89 GLY A N 1
ATOM 678 C CA . GLY A 1 89 ? 2.003 9.556 6.639 1.00 81.88 89 GLY A CA 1
ATOM 679 C C . GLY A 1 89 ? 2.684 8.229 6.992 1.00 81.88 89 GLY A C 1
ATOM 680 O O . GLY A 1 89 ? 3.624 7.760 6.329 1.00 81.88 89 GLY A O 1
ATOM 681 N N . MET A 1 90 ? 2.180 7.631 8.069 1.00 84.12 90 MET A N 1
ATOM 682 C CA . MET A 1 90 ? 2.656 6.368 8.629 1.00 84.12 90 MET A CA 1
ATOM 683 C C . MET A 1 90 ? 2.358 5.184 7.704 1.00 84.12 90 MET A C 1
ATOM 685 O O . MET A 1 90 ? 1.368 5.181 6.969 1.00 84.12 90 MET A O 1
ATOM 689 N N . PHE A 1 91 ? 3.209 4.157 7.738 1.00 84.75 91 PHE A N 1
ATOM 690 C CA . PHE A 1 91 ? 2.887 2.886 7.096 1.00 84.75 91 PHE A CA 1
ATOM 691 C C . PHE A 1 91 ? 1.975 2.045 7.985 1.00 84.75 91 PHE A C 1
ATOM 693 O O . PHE A 1 91 ? 1.978 2.187 9.202 1.00 84.75 91 PHE A O 1
ATOM 700 N N . MET A 1 92 ? 1.257 1.087 7.393 1.00 80.38 92 MET A N 1
ATOM 701 C CA . MET A 1 92 ? 0.421 0.142 8.148 1.00 80.38 92 MET A CA 1
ATOM 702 C C . MET A 1 92 ? 1.192 -0.588 9.262 1.00 80.38 92 MET A C 1
ATOM 704 O O . MET A 1 92 ? 0.646 -0.850 10.330 1.00 80.38 92 MET A O 1
ATOM 708 N N . THR A 1 93 ? 2.475 -0.882 9.038 1.00 82.69 93 THR A N 1
ATOM 709 C CA . THR A 1 93 ? 3.361 -1.487 10.044 1.00 82.69 93 THR A CA 1
ATOM 710 C C . THR A 1 93 ? 3.658 -0.565 11.225 1.00 82.69 93 THR A C 1
ATOM 712 O O . THR A 1 93 ? 3.900 -1.066 12.318 1.00 82.69 93 THR A O 1
ATOM 715 N N . ASP A 1 94 ? 3.610 0.753 11.020 1.00 84.81 94 ASP A N 1
ATOM 716 C CA . ASP A 1 94 ? 3.874 1.773 12.043 1.00 84.81 94 ASP A CA 1
ATOM 717 C C . ASP A 1 94 ? 2.585 2.173 12.777 1.00 84.81 94 ASP A C 1
ATOM 719 O O . ASP A 1 94 ? 2.617 2.513 13.957 1.00 84.81 94 ASP A O 1
ATOM 723 N N . ILE A 1 95 ? 1.440 2.085 12.089 1.00 84.00 95 ILE A N 1
ATOM 724 C CA . ILE A 1 95 ? 0.117 2.419 12.628 1.00 84.00 95 ILE A CA 1
ATOM 725 C C . ILE A 1 95 ? -0.207 1.567 13.862 1.00 84.00 95 ILE A C 1
ATOM 727 O O . ILE A 1 95 ? -0.716 2.092 14.845 1.00 84.00 95 ILE A O 1
ATOM 731 N N . LEU A 1 96 ? 0.107 0.267 13.853 1.00 79.50 96 LEU A N 1
ATOM 732 C CA . LEU A 1 96 ? -0.197 -0.613 14.989 1.00 79.50 96 LEU A CA 1
ATOM 733 C C . LEU A 1 96 ? 0.550 -0.201 16.281 1.00 79.50 96 LEU A C 1
ATOM 735 O O . LEU A 1 96 ? -0.121 -0.006 17.298 1.00 79.50 96 LEU A O 1
ATOM 739 N N . PRO A 1 97 ? 1.885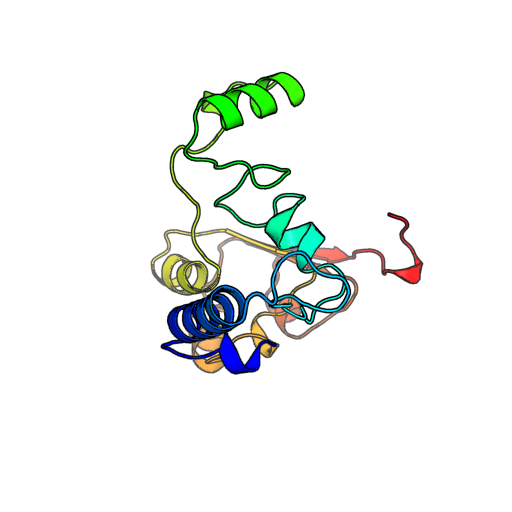 -0.000 16.275 1.00 81.06 97 PRO A N 1
ATOM 740 C CA . PRO A 1 97 ? 2.595 0.606 17.404 1.00 81.06 97 PRO A CA 1
ATOM 741 C C . PRO A 1 97 ? 2.102 2.011 17.780 1.00 81.06 97 PRO A C 1
ATOM 743 O O . PRO A 1 97 ? 1.985 2.317 18.965 1.00 81.06 97 PRO A O 1
ATOM 746 N N . ALA A 1 98 ? 1.788 2.864 16.798 1.00 83.12 98 ALA A N 1
ATOM 747 C CA . ALA A 1 98 ? 1.314 4.231 17.046 1.00 83.12 98 ALA A CA 1
ATOM 748 C C . ALA A 1 98 ? -0.053 4.273 17.749 1.00 83.12 98 ALA A C 1
ATOM 750 O O . ALA A 1 98 ? -0.404 5.246 18.418 1.00 83.12 98 ALA A O 1
ATOM 751 N N . ILE A 1 99 ? -0.842 3.210 17.629 1.00 79.94 99 ILE A N 1
ATOM 752 C CA . ILE A 1 99 ? -2.075 3.098 18.395 1.00 79.94 99 ILE A CA 1
ATOM 753 C C . ILE A 1 99 ? -1.805 2.567 19.807 1.00 79.94 99 ILE A C 1
ATOM 755 O O . ILE A 1 99 ? -2.428 3.034 20.760 1.00 79.94 99 ILE A O 1
ATOM 759 N N . GLU A 1 100 ? -0.846 1.653 19.983 1.00 77.06 100 GLU A N 1
ATOM 760 C CA . GLU A 1 100 ? -0.417 1.230 21.324 1.00 77.06 100 GLU A CA 1
ATOM 761 C C . GLU A 1 100 ? 0.082 2.422 22.160 1.00 77.06 100 GLU A C 1
ATOM 763 O O . GLU A 1 100 ? -0.240 2.517 23.347 1.00 77.06 100 GLU A O 1
ATOM 768 N N . SER A 1 101 ? 0.814 3.354 21.542 1.00 81.88 101 SER A N 1
ATOM 769 C CA . SER A 1 101 ? 1.283 4.586 22.191 1.00 81.88 101 SER A CA 1
ATOM 770 C C . SER A 1 101 ? 0.180 5.633 22.413 1.00 81.88 101 SER A C 1
ATOM 772 O O . SER A 1 101 ? 0.389 6.589 23.161 1.00 81.88 101 SER A O 1
ATOM 774 N N . GLY A 1 102 ? -0.997 5.463 21.797 1.00 80.06 102 GLY A N 1
ATOM 775 C CA . GLY A 1 102 ? -2.126 6.394 21.870 1.00 80.06 102 GLY A CA 1
ATOM 776 C C . GLY A 1 102 ? -2.016 7.626 20.960 1.00 80.06 102 GLY A C 1
ATOM 777 O O . GLY A 1 102 ? -2.817 8.557 21.108 1.00 80.06 102 GLY A O 1
ATOM 778 N N . GLU A 1 103 ? -1.051 7.647 20.034 1.00 85.38 103 GLU A N 1
ATOM 779 C CA . GLU A 1 103 ? -0.883 8.701 19.022 1.00 85.38 103 GLU A CA 1
ATOM 780 C C . GLU A 1 103 ? -2.033 8.678 18.008 1.00 85.38 103 GLU A C 1
ATOM 782 O O . GLU A 1 103 ? -2.612 9.716 17.684 1.00 85.38 103 GLU A O 1
ATOM 787 N N . ILE A 1 104 ? -2.434 7.481 17.579 1.00 83.81 104 ILE A N 1
ATOM 788 C CA . ILE A 1 104 ? -3.624 7.274 16.756 1.00 83.81 104 ILE A CA 1
ATOM 789 C C . ILE A 1 104 ? -4.775 6.813 17.653 1.00 83.81 104 ILE A C 1
ATOM 791 O O . ILE A 1 104 ? -4.667 5.835 18.388 1.00 83.81 104 ILE A O 1
ATOM 795 N N . ARG A 1 105 ? -5.909 7.517 17.572 1.00 82.19 105 ARG A N 1
ATOM 796 C CA . ARG A 1 105 ? -7.109 7.248 18.391 1.00 82.19 105 ARG A CA 1
ATOM 797 C C . ARG A 1 105 ? -8.308 6.736 17.601 1.00 82.19 105 ARG A C 1
ATOM 799 O O . ARG A 1 105 ? -9.314 6.376 18.213 1.00 82.19 105 ARG A O 1
ATOM 806 N N . GLY A 1 106 ? -8.216 6.743 16.274 1.00 85.12 106 GLY A N 1
ATOM 807 C CA . GLY A 1 106 ? -9.279 6.343 15.363 1.00 85.12 106 GLY A CA 1
ATOM 808 C C . GLY A 1 106 ? -8.715 5.627 14.145 1.00 85.12 106 GLY A C 1
ATOM 809 O O . GLY A 1 106 ? -7.655 6.004 13.649 1.00 85.12 106 GLY A O 1
ATOM 810 N N . LEU A 1 107 ? -9.419 4.598 13.676 1.00 86.31 107 LEU A N 1
ATOM 811 C CA . LEU A 1 107 ? -8.994 3.786 12.538 1.00 86.31 107 LEU A CA 1
ATOM 812 C C . LEU A 1 107 ? -10.183 3.486 11.625 1.00 86.31 107 LEU A C 1
ATOM 814 O O . LEU A 1 107 ? -11.213 2.998 12.089 1.00 86.31 107 LEU A O 1
ATOM 818 N N . TRP A 1 108 ? -10.019 3.741 10.328 1.00 88.69 108 TRP A N 1
ATOM 819 C CA . TRP A 1 108 ? -10.977 3.356 9.295 1.00 88.69 108 TRP A CA 1
ATOM 820 C C . TRP A 1 108 ? -10.331 2.333 8.364 1.00 88.69 108 TRP A C 1
ATOM 822 O O . TRP A 1 108 ? -9.399 2.647 7.626 1.00 88.69 108 TRP A O 1
ATOM 832 N N . LEU A 1 109 ? -10.812 1.094 8.437 1.00 87.44 109 LEU A N 1
ATOM 833 C CA . LEU A 1 109 ? -10.390 0.006 7.563 1.00 87.44 109 LEU A CA 1
ATOM 834 C C . LEU A 1 109 ? -11.387 -0.151 6.421 1.00 87.44 109 LEU A C 1
ATOM 836 O O . LEU A 1 109 ? -12.591 -0.218 6.658 1.00 87.44 109 LEU A O 1
ATOM 840 N N . ILE A 1 110 ? -10.877 -0.227 5.194 1.00 89.75 110 ILE A N 1
ATOM 841 C CA . ILE A 1 110 ? -11.682 -0.382 3.981 1.00 89.75 110 ILE A CA 1
ATOM 842 C C . ILE A 1 110 ? -11.189 -1.622 3.235 1.00 89.75 110 ILE A C 1
ATOM 844 O O . ILE A 1 110 ? -10.020 -1.670 2.848 1.00 89.75 110 ILE A O 1
ATOM 848 N N . ALA A 1 111 ? -12.074 -2.604 3.047 1.00 89.19 111 ALA A N 1
ATOM 849 C CA . ALA A 1 111 ? -11.860 -3.825 2.266 1.00 89.19 111 ALA A CA 1
ATOM 850 C C . ALA A 1 111 ? -10.527 -4.542 2.573 1.00 89.19 111 ALA A C 1
ATOM 852 O O . ALA A 1 111 ? -9.824 -5.009 1.672 1.00 89.19 111 ALA A O 1
ATOM 853 N N . THR A 1 112 ? -10.136 -4.573 3.850 1.00 86.81 112 THR A N 1
ATOM 854 C CA . THR A 1 112 ? -8.892 -5.195 4.308 1.00 86.81 112 THR A CA 1
ATOM 855 C C . THR A 1 112 ? -9.075 -5.824 5.680 1.00 86.81 112 THR A C 1
ATOM 857 O O . THR A 1 112 ? -9.722 -5.256 6.560 1.00 86.81 112 THR A O 1
ATOM 860 N N . ASN A 1 113 ? -8.435 -6.976 5.875 1.00 86.12 113 ASN A N 1
ATOM 861 C CA . ASN A 1 113 ? -8.494 -7.750 7.107 1.00 86.12 113 ASN A CA 1
ATOM 862 C C . ASN A 1 113 ? -7.074 -7.957 7.665 1.00 86.12 113 ASN A C 1
ATOM 864 O O . ASN A 1 113 ? -6.399 -8.942 7.335 1.00 86.12 113 ASN A O 1
ATOM 868 N N . PRO A 1 114 ? -6.582 -7.040 8.517 1.00 80.12 114 PRO A N 1
ATOM 869 C CA . PRO A 1 114 ? -5.262 -7.164 9.130 1.00 80.12 114 PRO A CA 1
ATOM 870 C C . PRO A 1 114 ? -5.132 -8.387 10.046 1.00 80.12 114 PRO A C 1
ATOM 872 O O . PRO A 1 114 ? -4.038 -8.917 10.198 1.00 80.12 114 PRO A O 1
ATOM 875 N N . MET A 1 115 ? -6.237 -8.882 10.618 1.00 77.25 115 MET A N 1
ATOM 876 C CA . MET A 1 115 ? -6.233 -10.029 11.540 1.00 77.25 115 MET A CA 1
ATOM 877 C C . MET A 1 115 ? -5.802 -11.340 10.892 1.00 77.25 115 MET A C 1
ATOM 879 O O . MET A 1 115 ? -5.351 -12.250 11.586 1.00 77.25 115 MET A O 1
ATOM 883 N N . THR A 1 116 ? -5.981 -11.446 9.581 1.00 82.19 116 THR A N 1
ATOM 884 C CA . THR A 1 116 ? -5.642 -12.640 8.804 1.00 82.19 116 THR A CA 1
ATOM 885 C C . THR A 1 116 ? -4.465 -12.405 7.869 1.00 82.19 116 THR A C 1
ATOM 887 O O . THR A 1 116 ? -3.682 -13.323 7.644 1.00 82.19 116 THR A O 1
ATOM 890 N N . SER A 1 117 ? -4.322 -11.193 7.327 1.00 84.19 117 SER A N 1
ATOM 891 C CA . SER A 1 117 ? -3.342 -10.914 6.271 1.00 84.19 117 SER A CA 1
ATOM 892 C C . SER A 1 117 ? -1.980 -10.430 6.771 1.00 84.19 117 SER A C 1
ATOM 894 O O . SER A 1 117 ? -0.995 -10.543 6.040 1.00 84.19 117 SER A O 1
ATOM 896 N N . MET A 1 118 ? -1.889 -9.889 7.990 1.00 83.81 118 MET A N 1
ATOM 897 C CA . MET A 1 118 ? -0.626 -9.379 8.522 1.00 83.81 118 MET A CA 1
ATOM 898 C C . MET A 1 118 ? 0.157 -10.442 9.301 1.00 83.81 118 MET A C 1
ATOM 900 O O . MET A 1 118 ? -0.398 -11.330 9.946 1.00 83.81 118 MET A O 1
ATOM 904 N N . ALA A 1 119 ? 1.484 -10.308 9.274 1.00 81.69 119 ALA A N 1
ATOM 905 C CA . ALA A 1 119 ? 2.378 -11.123 10.085 1.00 81.69 119 ALA A CA 1
ATOM 906 C C . ALA A 1 119 ? 2.249 -10.777 11.578 1.00 81.69 119 ALA A C 1
ATOM 908 O O . ALA A 1 119 ? 1.918 -9.648 11.938 1.00 81.69 119 ALA A O 1
ATOM 909 N N . ASN A 1 120 ? 2.577 -11.742 12.444 1.00 81.56 120 ASN A N 1
ATOM 910 C CA . ASN A 1 120 ? 2.505 -11.598 13.900 1.00 81.56 120 ASN A CA 1
ATOM 911 C C . ASN A 1 120 ? 1.088 -11.241 14.395 1.00 81.56 120 ASN A C 1
ATOM 913 O O . ASN A 1 120 ? 0.853 -10.227 15.051 1.00 81.56 120 ASN A O 1
ATOM 917 N N . THR A 1 121 ? 0.124 -12.109 14.085 1.00 78.19 121 THR A N 1
ATOM 918 C CA . THR A 1 121 ? -1.288 -11.939 14.464 1.00 78.19 121 THR A CA 1
ATOM 919 C C . THR A 1 121 ? -1.502 -11.831 15.971 1.00 78.19 121 THR A C 1
ATOM 921 O O . THR A 1 121 ? -2.478 -11.227 16.405 1.00 78.19 121 THR A O 1
ATOM 924 N N . ASP A 1 122 ? -0.606 -12.394 16.783 1.00 78.69 122 ASP A N 1
ATOM 925 C CA . ASP A 1 122 ? -0.680 -12.283 18.241 1.00 78.69 122 ASP A CA 1
ATOM 926 C C . ASP A 1 122 ? -0.387 -10.863 18.709 1.00 78.69 122 ASP A C 1
ATOM 928 O O . ASP A 1 122 ? -1.081 -10.359 19.591 1.00 78.69 122 ASP A O 1
ATOM 932 N N . LEU A 1 123 ? 0.575 -10.186 18.074 1.00 74.38 123 LEU A N 1
ATOM 933 C CA . LEU A 1 123 ? 0.800 -8.764 18.288 1.00 74.38 123 LEU A CA 1
ATOM 934 C C . LEU A 1 123 ? -0.447 -7.966 17.908 1.00 74.38 123 LEU A C 1
ATOM 936 O O . LEU A 1 123 ? -0.874 -7.133 18.688 1.00 74.38 123 LEU A O 1
ATOM 940 N N . ILE A 1 124 ? -1.094 -8.264 16.783 1.00 74.88 124 ILE A N 1
ATOM 941 C CA . ILE A 1 124 ? -2.322 -7.563 16.366 1.00 74.88 124 ILE A CA 1
ATOM 942 C C . ILE A 1 124 ? -3.442 -7.794 17.381 1.00 74.88 124 ILE A C 1
ATOM 944 O O . ILE A 1 124 ? -4.014 -6.845 17.902 1.00 74.88 124 ILE A O 1
ATOM 948 N N . ARG A 1 125 ? -3.690 -9.044 17.778 1.00 73.31 125 ARG A N 1
ATOM 949 C CA . ARG A 1 125 ? -4.681 -9.384 18.812 1.00 73.31 125 ARG A CA 1
ATOM 950 C C . ARG A 1 125 ? -4.393 -8.707 20.155 1.00 73.31 125 ARG A C 1
ATOM 952 O O . ARG A 1 125 ? -5.331 -8.312 20.847 1.00 73.31 125 ARG A O 1
ATOM 959 N N . LYS A 1 126 ? -3.114 -8.599 20.533 1.00 68.31 126 LYS A N 1
ATOM 960 C CA . LYS A 1 126 ? -2.654 -8.062 21.822 1.00 68.31 126 LYS A CA 1
ATOM 961 C C . LYS A 1 126 ? -2.622 -6.535 21.852 1.00 68.31 126 LYS A C 1
ATOM 963 O O . LYS A 1 126 ? -3.156 -5.943 22.786 1.00 68.31 126 LYS A O 1
ATOM 968 N N . LEU A 1 127 ? -1.977 -5.921 20.863 1.00 60.12 127 LEU A N 1
ATOM 969 C CA . LEU A 1 127 ? -1.861 -4.472 20.710 1.00 60.12 127 LEU A CA 1
ATOM 970 C C . LEU A 1 127 ? -3.199 -3.850 20.367 1.00 60.12 127 LEU A C 1
ATOM 972 O O . LEU A 1 127 ? -3.456 -2.695 20.701 1.00 60.12 127 LEU A O 1
ATOM 976 N N . GLY A 1 128 ? -4.057 -4.612 19.699 1.00 57.03 128 GLY A N 1
ATOM 977 C CA . GLY A 1 128 ? -5.060 -3.944 18.947 1.00 57.03 128 GLY A CA 1
ATOM 978 C C . GLY A 1 128 ? -6.085 -4.790 18.273 1.00 57.03 128 GLY A C 1
ATOM 979 O O . GLY A 1 128 ? -6.041 -4.994 17.077 1.00 57.03 128 GLY A O 1
ATOM 980 N N . TYR A 1 129 ? -7.082 -5.232 19.013 1.00 54.44 129 TYR A N 1
ATOM 981 C CA . TYR A 1 129 ? -8.311 -4.458 18.925 1.00 54.44 129 TYR A CA 1
ATOM 982 C C . TYR A 1 129 ? -8.890 -4.000 20.265 1.00 54.44 129 TYR A C 1
ATOM 984 O O . TYR A 1 129 ? -9.706 -3.088 20.326 1.00 54.44 129 TYR A O 1
ATOM 992 N N . ARG A 1 130 ? -8.413 -4.584 21.367 1.00 52.62 130 ARG A N 1
ATOM 993 C CA . ARG A 1 130 ? -8.906 -4.302 22.725 1.00 52.62 130 ARG A CA 1
ATOM 994 C C . ARG A 1 130 ? -8.543 -2.907 23.254 1.00 52.62 130 ARG A C 1
ATOM 996 O O . ARG A 1 130 ? -9.121 -2.481 24.247 1.00 52.62 130 ARG A O 1
ATOM 1003 N N . LYS A 1 131 ? -7.581 -2.230 22.617 1.00 55.06 131 LYS A N 1
ATOM 1004 C CA . LYS A 1 131 ? -7.098 -0.875 22.949 1.00 55.06 131 LYS A CA 1
ATOM 1005 C C . LYS A 1 131 ? -7.077 0.089 21.740 1.00 55.06 131 LYS A C 1
ATOM 1007 O O . LYS A 1 131 ? -6.619 1.212 21.886 1.00 55.06 131 LYS A O 1
ATOM 1012 N N . LEU A 1 132 ? -7.536 -0.342 20.556 1.00 54.84 132 LEU A N 1
ATOM 1013 C CA . LEU A 1 132 ? -7.097 0.194 19.247 1.00 54.84 132 LEU A CA 1
ATOM 1014 C C . LEU A 1 132 ? -7.809 1.421 18.696 1.00 54.84 132 LEU A C 1
ATOM 1016 O O . LEU A 1 132 ? -7.465 1.873 17.612 1.00 54.84 132 LEU A O 1
ATOM 1020 N N . ALA A 1 133 ? -8.828 1.931 19.353 1.00 51.75 133 ALA A N 1
ATOM 1021 C CA . ALA A 1 133 ? -9.369 3.223 18.999 1.00 51.75 133 ALA A CA 1
ATOM 1022 C C . ALA A 1 133 ? -10.438 3.540 20.020 1.00 51.75 133 ALA A C 1
ATOM 1024 O O . ALA A 1 133 ? -11.265 2.689 20.336 1.00 51.75 133 ALA A O 1
ATOM 1025 N N . ASN A 1 134 ? -10.521 4.794 20.426 1.00 65.50 134 ASN A N 1
ATOM 1026 C CA . ASN A 1 134 ? -11.783 5.284 20.958 1.00 65.50 134 ASN A CA 1
ATOM 1027 C C . ASN A 1 134 ? -12.915 5.124 19.916 1.00 65.50 134 ASN A C 1
ATOM 1029 O O . ASN A 1 134 ? -14.086 5.216 20.270 1.00 65.50 134 ASN A O 1
ATOM 1033 N N . PHE A 1 135 ? -12.565 4.925 18.633 1.00 82.88 135 PHE A N 1
ATOM 1034 C CA . PHE A 1 135 ? -13.500 4.758 17.530 1.00 82.88 135 PHE A CA 1
ATOM 1035 C C . PHE A 1 135 ? -12.917 4.034 16.294 1.00 82.88 135 PHE A C 1
ATOM 1037 O O . PHE A 1 135 ? -11.988 4.522 15.649 1.00 82.88 135 PHE A O 1
ATOM 1044 N N . MET A 1 136 ? -13.489 2.889 15.918 1.00 86.12 136 MET A N 1
ATOM 1045 C CA . MET A 1 136 ? -13.054 2.097 14.761 1.00 86.12 136 MET A CA 1
ATOM 1046 C C . MET A 1 136 ? -14.194 1.889 13.764 1.00 86.12 136 MET A C 1
ATOM 1048 O O . MET A 1 136 ? -15.264 1.407 14.140 1.00 86.12 136 MET A O 1
ATOM 1052 N N . VAL A 1 137 ? -13.927 2.171 12.491 1.00 89.88 137 VAL A N 1
ATOM 1053 C CA . VAL A 1 137 ? -14.849 1.939 11.377 1.00 89.88 137 VAL A CA 1
ATOM 1054 C C . VAL A 1 137 ? -14.312 0.813 10.503 1.00 89.88 137 VAL A C 1
ATOM 1056 O O . VAL A 1 137 ? -13.150 0.849 10.093 1.00 89.88 137 VAL A O 1
ATOM 1059 N N . VAL A 1 138 ? -15.154 -0.170 10.194 1.00 90.62 138 VAL A N 1
ATOM 1060 C CA . VAL A 1 138 ? -14.862 -1.177 9.167 1.00 90.62 138 VAL A CA 1
ATOM 1061 C C . VAL A 1 138 ? -15.846 -1.012 8.025 1.00 90.62 138 VAL A C 1
ATOM 1063 O O . VAL A 1 138 ? -17.054 -1.031 8.238 1.00 90.62 138 VAL A O 1
ATOM 1066 N N . GLN A 1 139 ? -15.321 -0.846 6.818 1.00 92.56 139 GLN A N 1
ATOM 1067 C CA . GLN A 1 139 ? -16.086 -0.829 5.585 1.00 92.56 139 GLN A CA 1
ATOM 1068 C C . GLN A 1 139 ? -15.713 -2.047 4.750 1.00 92.56 139 GLN A C 1
ATOM 1070 O O . GLN A 1 139 ? -14.629 -2.094 4.170 1.00 92.56 139 GLN A O 1
ATOM 1075 N N . ASP A 1 140 ? -16.612 -3.019 4.677 1.00 92.44 140 ASP A N 1
ATOM 1076 C CA . ASP A 1 140 ? -16.391 -4.256 3.933 1.00 92.44 140 ASP A CA 1
ATOM 1077 C C . ASP A 1 140 ? -17.720 -4.783 3.373 1.00 92.44 140 ASP A C 1
ATOM 1079 O O . ASP A 1 140 ? -18.803 -4.374 3.795 1.00 92.44 140 ASP A O 1
ATOM 1083 N N . ALA A 1 141 ? -17.645 -5.654 2.374 1.00 91.81 141 ALA A N 1
ATOM 1084 C CA . ALA A 1 141 ? -18.795 -6.386 1.863 1.00 91.81 141 ALA A CA 1
ATOM 1085 C C . ALA A 1 141 ? -19.121 -7.620 2.719 1.00 91.81 141 ALA A C 1
ATOM 1087 O O . ALA A 1 141 ? -20.270 -8.061 2.754 1.00 91.81 141 ALA A O 1
ATOM 1088 N N . TYR A 1 142 ? -18.129 -8.162 3.432 1.00 88.31 142 TYR A N 1
ATOM 1089 C CA . TYR A 1 142 ? -18.299 -9.337 4.280 1.00 88.31 142 TYR A CA 1
ATOM 1090 C C . TYR A 1 142 ? -18.210 -9.006 5.766 1.00 88.31 142 TYR A C 1
ATOM 1092 O O . TYR A 1 142 ? -17.509 -8.091 6.194 1.00 88.31 142 TYR A O 1
ATOM 1100 N N . ALA A 1 143 ? -18.908 -9.807 6.573 1.00 84.12 143 ALA A N 1
ATOM 1101 C CA . ALA A 1 143 ? -18.699 -9.827 8.010 1.00 84.12 143 ALA A CA 1
ATOM 1102 C C . ALA A 1 143 ? -17.546 -10.775 8.356 1.00 84.12 143 ALA A C 1
ATOM 1104 O O . ALA A 1 143 ? -17.678 -11.987 8.188 1.00 84.12 143 ALA A O 1
ATOM 1105 N N . ASP A 1 144 ? -16.423 -10.233 8.828 1.00 78.00 144 ASP A N 1
ATOM 1106 C CA . ASP A 1 144 ? -15.206 -11.002 9.097 1.00 78.00 144 ASP A CA 1
ATOM 1107 C C . ASP A 1 144 ? -14.741 -10.940 10.571 1.00 78.00 144 ASP A C 1
ATOM 1109 O O . ASP A 1 144 ? -15.431 -10.437 11.460 1.00 78.00 144 ASP A O 1
ATOM 1113 N N . VAL A 1 145 ? -13.559 -11.499 10.857 1.00 74.50 145 VAL A N 1
ATOM 1114 C CA . VAL A 1 145 ? -12.956 -11.480 12.205 1.00 74.50 145 VAL A CA 1
ATOM 1115 C C . VAL A 1 145 ? -12.546 -10.081 12.676 1.00 74.50 145 VAL A C 1
ATOM 1117 O O . VAL A 1 145 ? -12.468 -9.850 13.880 1.00 74.50 145 VAL A O 1
ATOM 1120 N N . THR A 1 146 ? -12.288 -9.148 11.761 1.00 76.69 146 THR A N 1
ATOM 1121 C CA . THR A 1 146 ? -11.947 -7.758 12.074 1.00 76.69 146 THR A CA 1
ATOM 1122 C C . THR A 1 146 ? -13.199 -6.970 12.476 1.00 76.69 146 THR A C 1
ATOM 1124 O O . THR A 1 146 ? -13.125 -6.134 13.379 1.00 76.69 146 THR A O 1
ATOM 1127 N N . ASN A 1 147 ? -14.372 -7.298 11.922 1.00 77.56 147 ASN A N 1
ATOM 1128 C CA . ASN A 1 147 ? -15.645 -6.662 12.288 1.00 77.56 147 ASN A CA 1
ATOM 1129 C C . ASN A 1 147 ? -16.018 -6.803 13.764 1.00 77.56 147 ASN A C 1
ATOM 1131 O O . ASN A 1 147 ? -16.666 -5.907 14.307 1.00 77.56 147 ASN A O 1
ATOM 1135 N N . GLN A 1 148 ? -15.596 -7.889 14.423 1.00 80.00 148 GLN A N 1
ATOM 1136 C CA . GLN A 1 148 ? -15.876 -8.151 15.845 1.00 80.00 148 GLN A CA 1
ATOM 1137 C C . GLN A 1 148 ? -15.361 -7.045 16.777 1.00 80.00 148 GLN A C 1
ATOM 1139 O O . GLN A 1 148 ? -15.746 -6.973 17.941 1.00 80.00 148 GLN A O 1
ATOM 1144 N N . TYR A 1 149 ? -14.486 -6.192 16.258 1.00 78.81 149 TYR A N 1
ATOM 1145 C CA . TYR A 1 149 ? -13.828 -5.122 16.980 1.00 78.81 149 TYR A CA 1
ATOM 1146 C C . TYR A 1 149 ? -14.228 -3.717 16.515 1.00 78.81 149 TYR A C 1
ATOM 1148 O O . TYR A 1 149 ? -13.735 -2.719 17.045 1.00 78.81 149 TYR A O 1
ATOM 1156 N N . SER A 1 150 ? -15.095 -3.629 15.508 1.00 85.19 150 SER A N 1
ATOM 1157 C CA . SER A 1 150 ? -15.554 -2.357 14.960 1.00 85.19 150 SER A CA 1
ATOM 1158 C C . SER A 1 150 ? -16.572 -1.685 15.884 1.00 85.19 150 SER A C 1
ATOM 1160 O O . SER A 1 150 ? -17.386 -2.345 16.527 1.00 85.19 150 SER A O 1
ATOM 1162 N N . HIS A 1 151 ? -16.527 -0.355 15.941 1.00 87.44 151 HIS A N 1
ATOM 1163 C CA . HIS A 1 151 ? -17.571 0.454 16.575 1.00 87.44 151 HIS A CA 1
ATOM 1164 C C . HIS A 1 151 ? -18.684 0.767 15.571 1.00 87.44 151 HIS A C 1
ATOM 1166 O O . HIS A 1 151 ? -19.852 0.859 15.937 1.00 87.44 151 HIS A O 1
ATOM 1172 N N . VAL A 1 152 ? -18.312 0.926 14.298 1.00 90.94 152 VAL A N 1
ATOM 1173 C CA . VAL A 1 152 ? -19.227 1.134 13.178 1.00 90.94 152 VAL A CA 1
ATOM 1174 C C . VAL A 1 152 ? -18.846 0.191 12.048 1.00 90.94 152 VAL A C 1
ATOM 1176 O O . VAL A 1 152 ? -17.680 0.120 11.655 1.00 90.94 152 VAL A O 1
ATOM 1179 N N . PHE A 1 153 ? -19.849 -0.490 11.502 1.00 91.94 153 PHE A N 1
ATOM 1180 C CA . PHE A 1 153 ? -19.718 -1.280 10.288 1.00 91.94 153 PHE A CA 1
ATOM 1181 C C . PHE A 1 153 ? -20.472 -0.604 9.139 1.00 91.94 153 PHE A C 1
ATOM 1183 O O . PHE A 1 153 ? -21.657 -0.294 9.269 1.00 91.94 153 PHE A O 1
ATOM 1190 N N . LEU A 1 154 ? -19.778 -0.372 8.026 1.00 94.56 154 LEU A N 1
ATOM 1191 C CA . LEU A 1 154 ? -20.313 0.228 6.808 1.00 94.56 154 LEU A CA 1
ATOM 1192 C C . LEU A 1 154 ? -20.350 -0.839 5.702 1.00 94.56 154 LEU A C 1
ATOM 1194 O O . LEU A 1 154 ? -19.306 -1.132 5.115 1.00 94.56 154 LEU A O 1
ATOM 1198 N N . PRO A 1 155 ? -21.518 -1.431 5.396 1.00 93.00 155 PRO A N 1
ATOM 1199 C CA . PRO A 1 155 ? -21.605 -2.427 4.337 1.00 93.00 155 PRO A CA 1
ATOM 1200 C C . PRO A 1 155 ? -21.254 -1.789 2.992 1.00 93.00 155 PRO A C 1
ATOM 1202 O O . PRO A 1 155 ? -21.773 -0.731 2.629 1.00 93.00 155 PRO A O 1
ATOM 1205 N N . SER A 1 156 ? -20.355 -2.429 2.252 1.00 92.00 156 SER A N 1
ATOM 1206 C CA . SER A 1 156 ? -19.901 -1.954 0.947 1.00 92.00 156 SER A CA 1
ATOM 1207 C C . SER A 1 156 ? -20.355 -2.896 -0.164 1.00 92.00 156 SER A C 1
ATOM 1209 O O . SER A 1 156 ? -20.351 -4.107 0.026 1.00 92.00 156 SER A O 1
ATOM 1211 N N . ALA A 1 157 ? -20.702 -2.349 -1.330 1.00 92.44 157 ALA A N 1
ATOM 1212 C CA . ALA A 1 157 ? -21.094 -3.179 -2.466 1.00 92.44 157 ALA A CA 1
ATOM 1213 C C . ALA A 1 157 ? -19.925 -4.033 -3.002 1.00 92.44 157 ALA A C 1
ATOM 1215 O O . ALA A 1 157 ? -18.757 -3.621 -2.966 1.00 92.44 157 ALA A O 1
ATOM 1216 N N . MET A 1 158 ? -20.252 -5.215 -3.507 1.00 91.88 158 MET A N 1
ATOM 1217 C CA . MET A 1 158 ? -19.317 -6.175 -4.090 1.00 91.88 158 MET A CA 1
ATOM 1218 C C . MET A 1 158 ? -18.867 -5.764 -5.495 1.00 91.88 158 MET A C 1
ATOM 1220 O O . MET A 1 158 ? -19.466 -4.907 -6.137 1.00 91.88 158 MET A O 1
ATOM 1224 N N . TRP A 1 159 ? -17.816 -6.411 -6.010 1.00 89.50 159 TRP A N 1
ATOM 1225 C CA . TRP A 1 159 ? -17.332 -6.160 -7.375 1.00 89.50 159 TRP A CA 1
ATOM 1226 C C . TRP A 1 159 ? -18.393 -6.445 -8.453 1.00 89.50 159 TRP A C 1
ATOM 1228 O O . TRP A 1 159 ? -18.362 -5.816 -9.499 1.00 89.50 159 TRP A O 1
ATOM 1238 N N . VAL A 1 160 ? -19.346 -7.350 -8.192 1.00 93.88 160 VAL A N 1
ATOM 1239 C CA . VAL A 1 160 ? -20.475 -7.644 -9.099 1.00 93.88 160 VAL A CA 1
ATOM 1240 C C . VAL A 1 160 ? -21.569 -6.571 -9.086 1.00 93.88 160 VAL A C 1
ATOM 1242 O O . VAL A 1 160 ? -22.450 -6.591 -9.936 1.00 93.88 160 VAL A O 1
ATOM 1245 N N . GLU A 1 161 ? -21.530 -5.652 -8.122 1.00 95.50 161 GLU A N 1
ATOM 1246 C CA . GLU A 1 161 ? -22.530 -4.594 -7.914 1.00 95.50 161 GLU A CA 1
ATOM 1247 C C . GLU A 1 161 ? -21.993 -3.208 -8.302 1.00 95.50 161 GLU A C 1
ATOM 1249 O O . GLU A 1 161 ? -22.691 -2.207 -8.146 1.00 95.50 161 GLU A O 1
ATOM 1254 N N . LYS A 1 162 ? -20.733 -3.128 -8.746 1.00 90.56 162 LYS A N 1
ATOM 1255 C CA . LYS A 1 162 ? -20.003 -1.882 -8.995 1.00 90.56 162 LYS A CA 1
ATOM 1256 C C . LYS A 1 162 ? -19.406 -1.868 -10.398 1.00 90.56 162 LYS A C 1
ATOM 1258 O O . LYS A 1 162 ? -19.077 -2.910 -10.953 1.00 90.56 162 LYS A O 1
ATOM 1263 N N . GLU A 1 163 ? -19.202 -0.662 -10.914 1.00 88.88 163 GLU A N 1
ATOM 1264 C CA . GLU A 1 163 ? -18.533 -0.384 -12.187 1.00 88.88 163 GLU A CA 1
ATOM 1265 C C . GLU A 1 163 ? -17.360 0.582 -11.946 1.00 88.88 163 GLU A C 1
ATOM 1267 O O . GLU A 1 163 ? -17.410 1.383 -11.005 1.00 88.88 163 GLU A O 1
ATOM 1272 N N . GLY A 1 164 ? -16.309 0.500 -12.770 1.00 84.88 164 GLY A N 1
ATOM 1273 C CA . GLY A 1 164 ? -15.125 1.367 -12.702 1.00 84.88 164 GLY A CA 1
ATOM 1274 C C . GLY A 1 164 ? -13.832 0.699 -13.143 1.00 84.88 164 GLY A C 1
ATOM 1275 O O . GLY A 1 164 ? -13.871 -0.495 -13.517 1.00 84.88 164 GLY A O 1
#

Foldseek 3Di:
DECVLCVDPCSVVSLVVV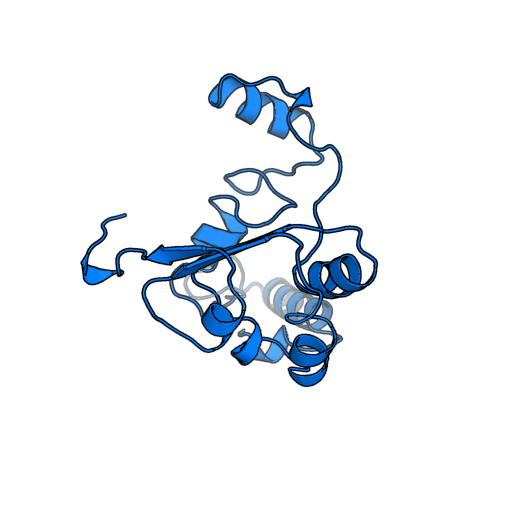QVVLVVVVQPPDVVGDSDYDYDDPCCCCDCAAPDPFQQADHPNHGLQDLVSLVVVCVVVVHDSVVRDNDRDDDPVVLLVCQLVVVDAEEEAEADDCCPPPPPNVSCVVSDDVRRHVAYEYEECDDDPVVVRHPYYHHDDDPVRDDD

Sequence (164 aa):
WTMGLNQSTHGSDGVCAINNLNLITGNIGKPGGSSLSITGQCNAMGTAREVVIVFRRLPGYRALENEKDRSEIAEFWGIDVDYFPEKRGMFMTDILPAIESGEIRGLWLIATNPMTSMANTDLIRKLGYRKLANFMVVQDAYADVTNQYSHVFLPSAMWVEKEG

Radius of gyration: 19.31 Å; Cα contacts (8 Å, |Δi|>4): 192; chains: 1; bounding box: 46×39×50 Å

Mean predicted aligned error: 6.78 Å

pLDDT: mean 84.05, std 9.78, range [51.75, 96.0]

Secondary structure (DSSP, 8-st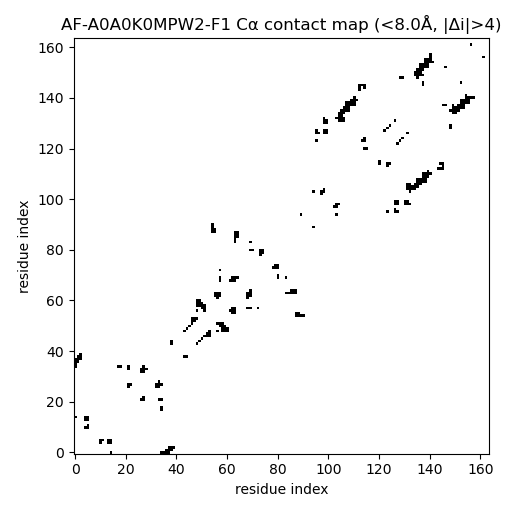ate):
--HHHHSSTTHHHHHHHHHHHHHHTT-SSBTTBS-----SSTTHHIIIIIS--STTEETTTEETT-HHHHHHHHHHHT--GGGS-SSPPPPHHHHHHHHHTTS--EEEEES--HHHHSS-HHHHHHHTTSSS-SEEEEEESS--TTGGG-SEEEE---GGG---

Solvent-accessible surface area (backbone atoms only — not comparable to full-atom values): 9767 Å² total; per-residue (Å²): 89,47,62,82,52,56,75,42,100,56,16,69,59,52,53,50,51,51,44,48,51,30,56,76,70,64,31,59,91,45,95,97,29,62,83,54,77,58,73,85,56,96,54,50,60,49,42,57,47,39,66,49,70,37,60,57,40,38,62,69,70,29,45,47,76,39,65,67,51,37,43,58,49,16,62,74,71,73,48,63,54,83,74,55,64,76,64,68,55,77,50,78,84,49,47,56,59,34,20,62,75,57,78,40,48,61,43,78,43,66,76,66,53,64,74,77,73,43,83,62,45,65,54,41,60,67,49,41,54,90,63,39,36,92,43,28,36,36,34,30,70,66,93,54,84,58,54,80,59,41,76,39,80,43,84,38,84,48,78,93,74,56,86,133

Nearest PDB structures (foldseek):
  3ml1-assembly1_A  TM=9.369E-01  e=7.726E-09  Cupriavidus necator H16
  2nya-assembly2_F  TM=9.432E-01  e=6.127E-08  Escherichia coli K-12
  2jiq-assembly1_A  TM=9.416E-01  e=1.028E-07  Desulfovibrio desulfuricans
  1ogy-assembly4_G  TM=9.090E-01  e=4.433E-08  Cereibacter sphaeroides
  2jip-assembly1_A  TM=9.270E-01  e=5.530E-07  Desulfovibrio desulfuricans